Protein AF-A0A1A6G4L7-F1 (afdb_monomer)

InterPro domains:
  IPR003151 PIK-related kinase, FAT [PF02259] (7-111)

Structure (mmCIF, N/CA/C/O backbone):
data_AF-A0A1A6G4L7-F1
#
_entry.id   AF-A0A1A6G4L7-F1
#
loop_
_atom_site.group_PDB
_atom_site.id
_atom_site.type_symbol
_atom_site.label_atom_id
_atom_site.label_alt_id
_atom_site.label_comp_id
_atom_site.label_asym_id
_atom_site.label_entity_id
_atom_site.label_seq_id
_atom_site.pdbx_PDB_ins_code
_atom_site.Cartn_x
_atom_site.Cartn_y
_atom_site.Cartn_z
_atom_site.occupancy
_atom_site.B_iso_or_equiv
_atom_site.auth_seq_id
_atom_site.auth_comp_id
_atom_site.auth_asym_id
_atom_site.auth_atom_id
_atom_site.pdbx_PDB_model_num
ATOM 1 N N . CYS A 1 1 ? -23.931 19.718 3.775 1.00 48.50 1 CYS A N 1
ATOM 2 C CA . CYS A 1 1 ? -22.741 18.934 3.383 1.00 48.50 1 CYS A CA 1
ATOM 3 C C . CYS A 1 1 ? -22.872 17.510 3.914 1.00 48.50 1 CYS A C 1
ATOM 5 O O . CYS A 1 1 ? -22.642 17.302 5.092 1.00 48.50 1 CYS A O 1
ATOM 7 N N . GLY A 1 2 ? -23.323 16.552 3.094 1.00 51.16 2 GLY A N 1
ATOM 8 C CA . GLY A 1 2 ? -23.551 15.160 3.528 1.00 51.16 2 GLY A CA 1
ATOM 9 C C . GLY A 1 2 ? -22.333 14.234 3.406 1.00 51.16 2 GLY A C 1
ATOM 10 O O . GLY A 1 2 ? -22.316 13.176 4.023 1.00 51.16 2 GLY A O 1
ATOM 11 N N . TYR A 1 3 ? -21.306 14.637 2.649 1.00 52.53 3 TYR A N 1
ATOM 12 C CA . TYR A 1 3 ? -20.131 13.803 2.362 1.00 52.53 3 TYR A CA 1
ATOM 13 C C . TYR A 1 3 ? -19.157 13.673 3.549 1.00 52.53 3 TYR A C 1
ATOM 15 O O . TYR A 1 3 ? -18.529 12.625 3.714 1.00 52.53 3 TYR A O 1
ATOM 23 N N . ASP A 1 4 ? -19.078 14.684 4.422 1.00 59.09 4 ASP A N 1
ATOM 24 C CA . ASP A 1 4 ? -18.207 14.645 5.607 1.00 59.09 4 ASP A CA 1
ATOM 25 C C . ASP A 1 4 ? -18.707 13.660 6.671 1.00 59.09 4 ASP A C 1
ATOM 27 O O . ASP A 1 4 ? -17.915 12.922 7.257 1.00 59.09 4 ASP A O 1
ATOM 31 N N . GLN A 1 5 ? -20.025 13.570 6.887 1.00 58.59 5 GLN A N 1
ATOM 32 C CA . GLN A 1 5 ? -20.589 12.666 7.895 1.00 58.59 5 GLN A CA 1
ATOM 33 C C . GLN A 1 5 ? -20.373 11.191 7.514 1.00 58.59 5 GLN A C 1
ATOM 35 O O . GLN A 1 5 ? -20.025 10.380 8.370 1.00 58.59 5 GLN A O 1
ATOM 40 N N . SER A 1 6 ? -20.517 10.841 6.228 1.00 63.06 6 SER A N 1
ATOM 41 C CA . SER A 1 6 ? -20.271 9.477 5.737 1.00 63.06 6 SER A CA 1
ATOM 42 C C . SER A 1 6 ? -18.807 9.057 5.857 1.00 63.06 6 SER A C 1
ATOM 44 O O . SER A 1 6 ? -18.530 7.909 6.194 1.00 63.06 6 SER A O 1
ATOM 46 N N . LEU A 1 7 ? -17.870 9.984 5.624 1.00 60.66 7 LEU A N 1
ATOM 47 C CA . LEU A 1 7 ? -16.440 9.723 5.792 1.00 60.66 7 LEU A CA 1
ATOM 48 C C . LEU A 1 7 ? -16.085 9.492 7.261 1.00 60.66 7 LEU A C 1
ATOM 50 O O . LEU A 1 7 ? -15.332 8.573 7.566 1.00 60.66 7 LEU A O 1
ATOM 54 N N . ILE A 1 8 ? -16.654 10.281 8.174 1.00 62.94 8 ILE A N 1
ATOM 55 C CA . ILE A 1 8 ? -16.433 10.126 9.617 1.00 62.94 8 ILE A CA 1
ATOM 56 C C . ILE A 1 8 ? -16.986 8.786 10.120 1.00 62.94 8 ILE A C 1
ATOM 58 O O . ILE A 1 8 ? -16.305 8.104 10.880 1.00 62.94 8 ILE A O 1
ATOM 62 N N . LEU A 1 9 ? -18.175 8.373 9.668 1.00 64.94 9 LEU A N 1
ATOM 63 C CA . LEU A 1 9 ? -18.766 7.082 10.042 1.00 64.94 9 LEU A CA 1
ATOM 64 C C . LEU A 1 9 ? -17.970 5.896 9.484 1.00 64.94 9 LEU A C 1
ATOM 66 O O . LEU A 1 9 ? -17.722 4.934 10.205 1.00 64.94 9 LEU A O 1
ATOM 70 N N . PHE A 1 10 ? -17.520 5.981 8.228 1.00 68.94 10 PHE A N 1
ATOM 71 C CA . PHE A 1 10 ? -16.663 4.959 7.627 1.00 68.94 10 PHE A CA 1
ATOM 72 C C . PHE A 1 10 ? -15.317 4.846 8.356 1.00 68.94 10 PHE A C 1
ATOM 74 O O . PHE A 1 10 ? -14.864 3.744 8.639 1.00 68.94 10 PHE A O 1
ATOM 81 N N . LEU A 1 11 ? -14.693 5.972 8.713 1.00 66.06 11 LEU A N 1
ATOM 82 C CA . LEU A 1 11 ? -13.456 5.980 9.499 1.00 66.06 11 LEU A CA 1
ATOM 83 C C . LEU A 1 11 ? -13.670 5.451 10.926 1.00 66.06 11 LEU A C 1
ATOM 85 O O . LEU A 1 11 ? -12.793 4.770 11.444 1.00 66.06 11 LEU A O 1
ATOM 89 N N . GLY A 1 12 ? -14.828 5.719 11.539 1.00 64.38 12 GLY A N 1
ATOM 90 C CA . GLY A 1 12 ? -15.201 5.176 12.849 1.00 64.38 12 GLY A CA 1
ATOM 91 C C . GLY A 1 12 ? -15.349 3.650 12.852 1.00 64.38 12 GLY A C 1
ATOM 92 O O . GLY A 1 12 ? -14.902 3.001 13.793 1.00 64.38 12 GLY A O 1
ATOM 93 N N . ASP A 1 13 ? -15.886 3.064 11.777 1.00 74.12 13 ASP A N 1
ATOM 94 C CA . ASP A 1 13 ? -15.942 1.603 11.590 1.00 74.12 13 ASP A CA 1
ATOM 95 C C . ASP A 1 13 ? -14.530 0.988 11.506 1.00 74.12 13 ASP A C 1
ATOM 97 O O . ASP A 1 13 ? -14.274 -0.110 11.998 1.00 74.12 13 ASP A O 1
ATOM 101 N N . LEU A 1 14 ? -13.564 1.733 10.957 1.00 78.19 14 LEU A N 1
ATOM 102 C CA . LEU A 1 14 ? -12.174 1.291 10.804 1.00 78.19 14 LEU A CA 1
ATOM 103 C C . LEU A 1 14 ? -11.329 1.382 12.084 1.00 78.19 14 LEU A C 1
ATOM 105 O O . LEU A 1 14 ? -10.231 0.827 12.099 1.00 78.19 14 LEU A O 1
ATOM 109 N N . SER A 1 15 ? -11.822 2.013 13.155 1.00 71.19 15 SER A N 1
ATOM 110 C CA . SER A 1 15 ? -11.165 1.973 14.472 1.00 71.19 15 SER A CA 1
ATOM 111 C C . SER A 1 15 ? -11.304 0.609 15.168 1.00 71.19 15 SER A C 1
ATOM 113 O O . SER A 1 15 ? -10.640 0.346 16.167 1.00 71.19 15 SER A O 1
ATOM 115 N N . SER A 1 16 ? -12.149 -0.287 14.649 1.00 78.38 16 SER A N 1
ATOM 116 C CA . SER A 1 16 ? -12.274 -1.661 15.140 1.00 78.38 16 SER A CA 1
ATOM 117 C C . SER A 1 16 ? -11.355 -2.629 14.368 1.00 78.38 16 SER A C 1
ATOM 119 O O . SER A 1 16 ? -11.223 -2.505 13.143 1.00 78.38 16 SER A O 1
ATOM 121 N N . PRO A 1 17 ? -10.764 -3.654 15.023 1.00 80.88 17 PRO A N 1
ATOM 122 C CA . PRO A 1 17 ? -9.867 -4.610 14.366 1.00 80.88 17 PRO A CA 1
ATOM 123 C C . PRO A 1 17 ? -10.480 -5.332 13.155 1.00 80.88 17 PRO A C 1
ATOM 125 O O . PRO A 1 17 ? -9.782 -5.613 12.183 1.00 80.88 17 PRO A O 1
ATOM 128 N N . GLY A 1 18 ? -11.782 -5.643 13.178 1.00 85.94 18 GLY A N 1
ATOM 129 C CA . GLY A 1 18 ? -12.443 -6.437 12.131 1.00 85.94 18 GLY A CA 1
ATOM 130 C C . GLY A 1 18 ? -12.519 -5.732 10.766 1.00 85.94 18 GLY A C 1
ATOM 131 O O . GLY A 1 18 ? -11.993 -6.254 9.772 1.00 85.94 18 GLY A O 1
ATOM 132 N N . PRO A 1 19 ? -13.159 -4.552 10.680 1.00 87.06 19 PRO A N 1
ATOM 133 C CA . PRO A 1 19 ? -13.200 -3.742 9.462 1.00 87.06 19 PRO A CA 1
ATOM 134 C C . PRO A 1 19 ? -11.808 -3.317 8.988 1.00 87.06 19 PRO A C 1
ATOM 136 O O . PRO A 1 19 ? -11.527 -3.408 7.789 1.00 87.06 19 PRO A O 1
ATOM 139 N N . LEU A 1 20 ? -10.903 -2.969 9.913 1.00 89.69 20 LEU A N 1
ATOM 140 C CA . LEU A 1 20 ? -9.517 -2.659 9.573 1.00 89.69 20 LEU A CA 1
ATOM 141 C C . LEU A 1 20 ? -8.820 -3.856 8.918 1.00 89.69 20 LEU A C 1
ATOM 143 O O . LEU A 1 20 ? -8.275 -3.719 7.828 1.00 89.69 20 LEU A O 1
ATOM 147 N N . LYS A 1 21 ? -8.891 -5.058 9.502 1.00 90.50 21 LYS A N 1
ATOM 148 C CA . LYS A 1 21 ? -8.263 -6.267 8.937 1.00 90.50 21 LYS A CA 1
ATOM 149 C C . LYS A 1 21 ? -8.751 -6.558 7.516 1.00 90.50 21 LYS A C 1
ATOM 151 O O . LYS A 1 21 ? -7.951 -6.904 6.644 1.00 90.50 21 LYS A O 1
ATOM 156 N N . ARG A 1 22 ? -10.049 -6.364 7.249 1.00 90.56 22 ARG A N 1
ATOM 157 C CA . ARG A 1 22 ? -10.629 -6.457 5.896 1.00 90.56 22 ARG A CA 1
ATOM 158 C C . ARG A 1 22 ? -10.061 -5.404 4.944 1.00 90.56 22 ARG A C 1
ATOM 160 O O . ARG A 1 22 ? -9.741 -5.746 3.802 1.00 90.56 22 ARG A O 1
ATOM 167 N N . LEU A 1 23 ? -9.924 -4.157 5.394 1.00 92.00 23 LEU A N 1
ATOM 168 C CA . LEU A 1 23 ? -9.323 -3.078 4.608 1.00 92.00 23 LEU A CA 1
ATOM 169 C C . LEU A 1 23 ? -7.865 -3.396 4.257 1.00 92.00 23 LEU A C 1
ATOM 171 O O . LEU A 1 23 ? -7.513 -3.391 3.078 1.00 92.00 23 LEU A O 1
ATOM 175 N N . LEU A 1 24 ? -7.048 -3.743 5.258 1.00 93.06 24 LEU A N 1
ATOM 176 C CA . LEU A 1 24 ? -5.630 -4.056 5.071 1.00 93.06 24 LEU A CA 1
ATOM 177 C C . LEU A 1 24 ? -5.456 -5.220 4.092 1.00 93.06 24 LEU A C 1
ATOM 179 O O . LEU A 1 24 ? -4.698 -5.097 3.135 1.00 93.06 24 LEU A O 1
ATOM 183 N N . LYS A 1 25 ? -6.225 -6.306 4.261 1.00 92.94 25 LYS A N 1
ATOM 184 C CA . LYS A 1 25 ? -6.225 -7.451 3.333 1.00 92.94 25 LYS A CA 1
ATOM 185 C C . LYS A 1 25 ? -6.574 -7.033 1.905 1.00 92.94 25 LYS A C 1
ATOM 187 O O . LYS A 1 25 ? -5.963 -7.492 0.945 1.00 92.94 25 LYS A O 1
ATOM 192 N N . THR A 1 26 ? -7.559 -6.154 1.757 1.00 93.62 26 THR A N 1
ATOM 193 C CA . THR A 1 26 ? -7.980 -5.656 0.446 1.00 93.62 26 THR A CA 1
ATOM 194 C C . THR A 1 26 ? -6.865 -4.854 -0.222 1.00 93.62 26 THR A C 1
ATOM 196 O O . THR A 1 26 ? -6.580 -5.058 -1.400 1.00 93.62 26 THR A O 1
ATOM 199 N N . TRP A 1 27 ? -6.201 -3.970 0.519 1.00 94.19 27 TRP A N 1
ATOM 200 C CA . TRP A 1 27 ? -5.107 -3.159 -0.009 1.00 94.19 27 TRP A CA 1
ATOM 201 C C . TRP A 1 27 ? -3.878 -3.993 -0.359 1.00 94.19 27 TRP A C 1
ATOM 203 O O . TRP A 1 27 ? -3.335 -3.833 -1.452 1.00 94.19 27 TRP A O 1
ATOM 213 N N . THR A 1 28 ? -3.478 -4.928 0.502 1.00 92.06 28 THR A N 1
ATOM 214 C CA . THR A 1 28 ? -2.323 -5.801 0.239 1.00 92.06 28 THR A CA 1
ATOM 215 C C . THR A 1 28 ? -2.582 -6.830 -0.864 1.00 92.06 28 THR A C 1
ATOM 217 O O . THR A 1 28 ? -1.628 -7.341 -1.441 1.00 92.06 28 THR A O 1
ATOM 220 N N . SER A 1 29 ? -3.846 -7.101 -1.212 1.00 93.12 29 SER A N 1
ATOM 221 C CA . SER A 1 29 ? -4.210 -7.939 -2.368 1.00 93.12 29 SER A CA 1
ATOM 222 C C . SER A 1 29 ? -4.210 -7.201 -3.712 1.00 93.12 29 SER A C 1
ATOM 224 O O . SER A 1 29 ? -4.260 -7.840 -4.759 1.00 93.12 29 SER A O 1
ATOM 226 N N . ARG A 1 30 ? -4.186 -5.862 -3.697 1.00 93.25 30 ARG A N 1
ATOM 227 C CA . ARG A 1 30 ? -4.308 -5.015 -4.892 1.00 93.25 30 ARG A CA 1
ATOM 228 C C . ARG A 1 30 ? -3.153 -4.028 -4.967 1.00 93.25 30 ARG A C 1
ATOM 230 O O . ARG A 1 30 ? -3.339 -2.832 -4.721 1.00 93.25 30 ARG A O 1
ATOM 237 N N . TYR A 1 31 ? -1.963 -4.548 -5.245 1.00 94.81 31 TYR A N 1
ATOM 238 C CA . TYR A 1 31 ? -0.819 -3.728 -5.633 1.00 94.81 31 TYR A CA 1
ATOM 239 C C . TYR A 1 31 ? -0.855 -3.429 -7.133 1.00 94.81 31 TYR A C 1
ATOM 241 O O . TYR A 1 31 ? -1.492 -4.183 -7.874 1.00 94.81 31 TYR A O 1
ATOM 249 N N . PRO A 1 32 ? -0.187 -2.352 -7.573 1.00 94.88 32 PRO A N 1
ATOM 250 C CA . PRO A 1 32 ? 0.105 -2.170 -8.986 1.00 94.88 32 PRO A CA 1
ATOM 251 C C . PRO A 1 32 ? 0.956 -3.335 -9.508 1.00 94.88 32 PRO A C 1
ATOM 253 O O . PRO A 1 32 ? 1.591 -4.066 -8.739 1.00 94.88 32 PRO A O 1
ATOM 256 N N . ASP A 1 33 ? 0.975 -3.512 -10.818 1.00 92.94 33 ASP A N 1
ATOM 257 C CA . ASP A 1 33 ? 1.869 -4.453 -11.466 1.00 92.94 33 ASP A CA 1
ATOM 258 C C . ASP A 1 33 ? 3.310 -3.928 -11.422 1.00 92.94 33 ASP A C 1
ATOM 260 O O . ASP A 1 33 ? 3.615 -2.789 -11.777 1.00 92.94 33 ASP A O 1
ATOM 264 N N . ALA A 1 34 ? 4.230 -4.772 -10.963 1.00 90.69 34 ALA A N 1
ATOM 265 C CA . ALA A 1 34 ? 5.619 -4.371 -10.760 1.00 90.69 34 ALA A CA 1
ATOM 266 C C . ALA A 1 34 ? 6.393 -4.150 -12.070 1.00 90.69 34 ALA A C 1
ATOM 268 O O . ALA A 1 34 ? 7.490 -3.606 -12.017 1.00 90.69 34 ALA A O 1
ATOM 269 N N . VAL A 1 35 ? 5.875 -4.596 -13.216 1.00 83.81 35 VAL A N 1
ATOM 270 C CA . VAL A 1 35 ? 6.525 -4.491 -14.529 1.00 83.81 35 VAL A CA 1
ATOM 271 C C . VAL A 1 35 ? 5.858 -3.420 -15.384 1.00 83.81 35 VAL A C 1
ATOM 273 O O . VAL A 1 35 ? 6.562 -2.639 -16.019 1.00 83.81 35 VAL A O 1
ATOM 276 N N . THR A 1 36 ? 4.524 -3.381 -15.419 1.00 87.88 36 THR A N 1
ATOM 277 C CA . THR A 1 36 ? 3.784 -2.490 -16.323 1.00 87.88 36 THR A CA 1
ATOM 278 C C . THR A 1 36 ? 3.467 -1.135 -15.715 1.00 87.88 36 THR A C 1
ATOM 280 O O . THR A 1 36 ? 3.373 -0.159 -16.458 1.00 87.88 36 THR A O 1
ATOM 283 N N . ASP A 1 37 ? 3.301 -1.051 -14.391 1.00 93.62 37 ASP A N 1
ATOM 284 C CA . ASP A 1 37 ? 2.887 0.197 -13.760 1.00 93.62 37 ASP A CA 1
ATOM 285 C C . ASP A 1 37 ? 4.104 1.048 -13.368 1.00 93.62 37 ASP A C 1
ATOM 287 O O . ASP A 1 37 ? 4.945 0.612 -12.573 1.00 93.62 37 ASP A O 1
ATOM 291 N N . PRO A 1 38 ? 4.219 2.284 -13.885 1.00 92.81 38 PRO A N 1
ATOM 292 C CA . PRO A 1 38 ? 5.341 3.166 -13.587 1.00 92.81 38 PRO A CA 1
ATOM 293 C C . PRO A 1 38 ? 5.373 3.591 -12.116 1.00 92.81 38 PRO A C 1
ATOM 295 O O . PRO A 1 38 ? 4.345 3.682 -11.440 1.00 92.81 38 PRO A O 1
ATOM 298 N N . MET A 1 39 ? 6.564 3.937 -11.620 1.00 93.75 39 MET A N 1
ATOM 299 C CA . MET A 1 39 ? 6.759 4.234 -10.197 1.00 93.75 39 MET A CA 1
ATOM 300 C C . MET A 1 39 ? 5.949 5.409 -9.640 1.00 93.75 39 MET A C 1
ATOM 302 O O . MET A 1 39 ? 5.694 5.429 -8.440 1.00 93.75 39 MET A O 1
ATOM 306 N N . TYR A 1 40 ? 5.479 6.353 -10.459 1.00 94.44 40 TYR A N 1
ATOM 307 C CA . TYR A 1 40 ? 4.601 7.412 -9.947 1.00 94.44 40 TYR A CA 1
ATOM 308 C C . TYR A 1 40 ? 3.229 6.872 -9.500 1.00 94.44 40 TYR A C 1
ATOM 310 O O . TYR A 1 40 ? 2.632 7.423 -8.583 1.00 94.44 40 TYR A O 1
ATOM 318 N N . ILE A 1 41 ? 2.736 5.780 -10.105 1.00 96.06 41 ILE A N 1
ATOM 319 C CA . ILE A 1 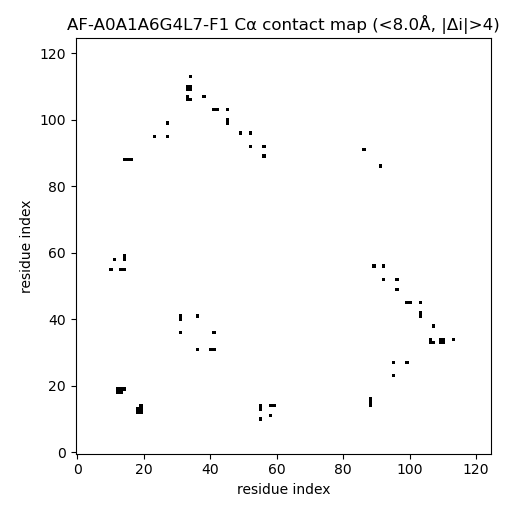41 ? 1.481 5.123 -9.695 1.00 96.06 41 ILE A CA 1
ATOM 320 C C . ILE A 1 41 ? 1.676 4.437 -8.346 1.00 96.06 41 ILE A C 1
ATOM 322 O O . ILE A 1 41 ? 0.839 4.542 -7.450 1.00 96.06 41 ILE A O 1
ATOM 326 N N . TRP A 1 42 ? 2.801 3.740 -8.200 1.00 96.44 42 TRP A N 1
ATOM 327 C CA . TRP A 1 42 ? 3.199 3.143 -6.934 1.00 96.44 42 TRP A CA 1
ATOM 328 C C . TRP A 1 42 ? 3.332 4.199 -5.836 1.00 96.44 42 TRP A C 1
ATOM 330 O O . TRP A 1 42 ? 2.774 4.011 -4.760 1.00 96.44 42 TRP A O 1
ATOM 340 N N . ASP A 1 43 ? 4.023 5.307 -6.106 1.00 97.00 43 ASP A N 1
ATOM 341 C CA . ASP A 1 43 ? 4.199 6.396 -5.144 1.00 97.00 43 ASP A CA 1
ATOM 342 C C . ASP A 1 43 ? 2.857 6.985 -4.695 1.00 97.00 43 ASP A C 1
ATOM 344 O O . ASP A 1 43 ? 2.591 7.039 -3.494 1.00 97.00 43 ASP A O 1
ATOM 348 N N . ASP A 1 44 ? 1.966 7.311 -5.637 1.00 96.75 44 ASP A N 1
ATOM 349 C CA . ASP A 1 44 ? 0.637 7.847 -5.330 1.00 96.75 44 ASP A CA 1
ATOM 350 C C . ASP A 1 44 ? -0.187 6.866 -4.478 1.00 96.75 44 ASP A C 1
ATOM 352 O O . ASP A 1 44 ? -0.710 7.221 -3.419 1.00 96.75 44 ASP A O 1
ATOM 356 N N . ILE A 1 45 ? -0.246 5.588 -4.865 1.00 95.62 45 ILE A N 1
ATOM 357 C CA . ILE A 1 45 ? -1.021 4.577 -4.132 1.00 95.62 45 ILE A CA 1
ATOM 358 C C . ILE A 1 45 ? -0.462 4.349 -2.726 1.00 95.62 45 ILE A C 1
ATOM 360 O O . ILE A 1 45 ? -1.231 4.286 -1.761 1.00 95.62 45 ILE A O 1
ATOM 364 N N . ILE A 1 46 ? 0.855 4.192 -2.589 1.00 96.44 46 ILE A N 1
ATOM 365 C CA . ILE A 1 46 ? 1.489 3.882 -1.305 1.00 96.44 46 ILE A CA 1
ATOM 366 C C . ILE A 1 46 ? 1.420 5.096 -0.377 1.00 96.44 46 ILE A C 1
ATOM 368 O O . ILE A 1 46 ? 1.077 4.931 0.798 1.00 96.44 46 ILE A O 1
ATOM 372 N N . THR A 1 47 ? 1.649 6.303 -0.895 1.00 96.38 47 THR A N 1
ATOM 373 C CA . THR A 1 47 ? 1.529 7.557 -0.140 1.00 96.38 47 THR A CA 1
ATOM 374 C C . THR A 1 47 ? 0.096 7.780 0.330 1.00 96.38 47 THR A C 1
ATOM 376 O O . THR A 1 47 ? -0.124 7.967 1.530 1.00 96.38 47 THR A O 1
ATOM 379 N N . ASN A 1 48 ? -0.894 7.647 -0.560 1.00 96.31 48 ASN A N 1
ATOM 380 C CA . ASN A 1 48 ? -2.305 7.811 -0.208 1.00 96.31 48 ASN A CA 1
ATOM 381 C C . ASN A 1 48 ? -2.741 6.800 0.859 1.00 96.31 48 ASN A C 1
ATOM 383 O O . ASN A 1 48 ? -3.336 7.173 1.870 1.00 96.31 48 ASN A O 1
ATOM 387 N N . ARG A 1 49 ? -2.398 5.516 0.694 1.00 96.31 49 ARG A N 1
ATOM 388 C CA . ARG A 1 49 ? -2.718 4.473 1.682 1.00 96.31 49 ARG A CA 1
ATOM 389 C C . ARG A 1 49 ? -2.035 4.721 3.024 1.00 96.31 49 ARG A C 1
ATOM 391 O O . ARG A 1 49 ? -2.685 4.599 4.060 1.00 96.31 49 ARG A O 1
ATOM 398 N N . CYS A 1 50 ? -0.758 5.102 3.029 1.00 96.31 50 CYS A N 1
ATOM 399 C CA . CYS A 1 50 ? -0.051 5.441 4.265 1.00 96.31 50 CYS A CA 1
ATOM 400 C C . CYS A 1 50 ? -0.696 6.636 4.974 1.00 96.31 50 CYS A C 1
ATOM 402 O O . CYS A 1 50 ? -0.867 6.591 6.190 1.00 96.31 50 CYS A O 1
ATOM 404 N N . PHE A 1 51 ? -1.101 7.662 4.225 1.00 94.56 51 PHE A N 1
ATOM 405 C CA . PHE A 1 51 ? -1.799 8.828 4.759 1.00 94.56 51 PHE A CA 1
ATOM 406 C C . PHE A 1 51 ? -3.148 8.459 5.386 1.00 94.56 51 PHE A C 1
ATOM 408 O O . PHE A 1 51 ? -3.440 8.864 6.511 1.00 94.56 51 PHE A O 1
ATOM 415 N N . PHE A 1 52 ? -3.953 7.635 4.710 1.00 93.19 52 PHE A N 1
ATOM 416 C CA . PHE A 1 52 ? -5.214 7.142 5.269 1.00 93.19 52 PHE A CA 1
ATOM 417 C C . PHE A 1 52 ? -5.004 6.309 6.538 1.00 93.19 52 PHE A C 1
ATOM 419 O O . PHE A 1 52 ? -5.760 6.465 7.493 1.00 93.19 52 PHE A O 1
ATOM 426 N N . LEU A 1 53 ? -3.968 5.468 6.586 1.00 93.19 53 LEU A N 1
ATOM 427 C CA . LE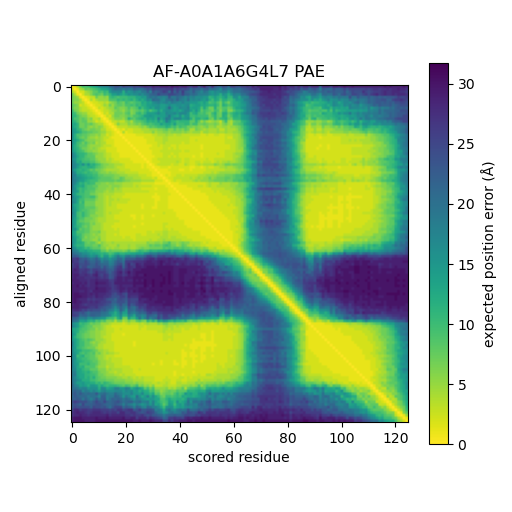U A 1 53 ? -3.634 4.714 7.795 1.00 93.19 53 LEU A CA 1
ATOM 428 C C . LEU A 1 53 ? -3.199 5.618 8.950 1.00 93.19 53 LEU A C 1
ATOM 430 O O . LEU A 1 53 ? -3.606 5.363 10.077 1.00 93.19 53 LEU A O 1
ATOM 434 N N . SER A 1 54 ? -2.426 6.676 8.686 1.00 91.88 54 SER A N 1
ATOM 435 C CA . SER A 1 54 ? -2.085 7.670 9.714 1.00 91.88 54 SER A CA 1
ATOM 436 C C . SER A 1 54 ? -3.333 8.373 10.253 1.00 91.88 54 SER A C 1
ATOM 438 O O . SER A 1 54 ? -3.459 8.542 11.457 1.00 91.88 54 SER A O 1
ATOM 440 N N . LYS A 1 55 ? -4.317 8.684 9.400 1.00 89.19 55 LYS A N 1
ATOM 441 C CA . LYS A 1 55 ? -5.598 9.245 9.861 1.00 89.19 55 LYS A CA 1
ATOM 442 C C . LYS A 1 55 ? -6.393 8.288 10.751 1.00 89.19 55 LYS A C 1
ATOM 444 O O . LYS A 1 55 ? -7.044 8.738 11.687 1.00 89.19 55 LYS A O 1
ATOM 449 N N . ILE A 1 56 ? -6.386 6.988 10.452 1.00 88.25 56 ILE A N 1
ATOM 450 C CA . ILE A 1 56 ? -7.050 5.976 11.293 1.00 88.25 56 ILE A CA 1
ATOM 451 C C . ILE A 1 56 ? -6.331 5.877 12.646 1.00 88.25 56 ILE A C 1
ATOM 453 O O . ILE A 1 56 ? -6.971 5.891 13.691 1.00 88.25 56 ILE A O 1
ATOM 457 N N . GLU A 1 57 ? -5.001 5.854 12.626 1.00 87.62 57 GLU A N 1
ATOM 458 C CA . GLU A 1 57 ? -4.141 5.846 13.813 1.00 87.62 57 GLU A CA 1
ATOM 459 C C . GLU A 1 57 ? -4.356 7.079 14.714 1.00 87.62 57 GLU A C 1
ATOM 461 O O . GLU A 1 57 ? -4.541 6.935 15.920 1.00 87.62 57 GLU A O 1
ATOM 466 N N . GLU A 1 58 ? -4.451 8.280 14.137 1.00 86.56 58 GLU A N 1
ATOM 467 C CA . GLU A 1 58 ? -4.778 9.521 14.861 1.00 86.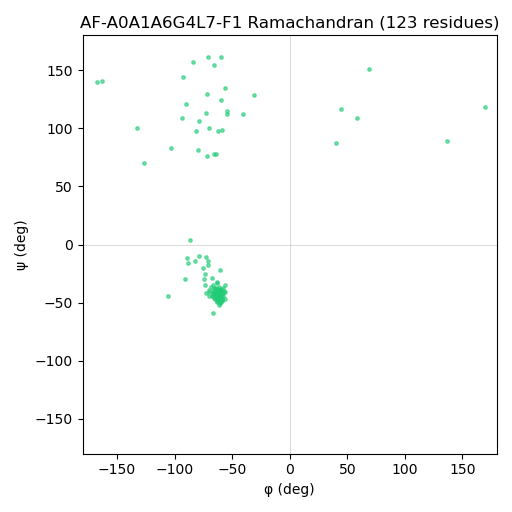56 58 GLU A CA 1
ATOM 468 C C . GLU A 1 58 ? -6.162 9.461 15.532 1.00 86.56 58 GLU A C 1
ATOM 470 O O . GLU A 1 58 ? -6.341 9.927 16.659 1.00 86.56 58 GLU A O 1
ATOM 475 N N . ARG A 1 59 ? -7.158 8.865 14.863 1.00 82.19 59 ARG A N 1
ATOM 476 C CA . ARG A 1 59 ? -8.514 8.699 15.415 1.00 82.19 59 ARG A CA 1
ATOM 477 C C . ARG A 1 59 ? -8.547 7.708 16.572 1.00 82.19 59 ARG A C 1
ATOM 479 O O . ARG A 1 59 ? -9.282 7.940 17.528 1.00 82.19 59 ARG A O 1
ATOM 486 N N . LEU A 1 60 ? -7.752 6.641 16.501 1.00 79.06 60 LEU A N 1
ATOM 487 C CA . LEU A 1 60 ? -7.587 5.685 17.597 1.00 79.06 60 LEU A CA 1
ATOM 488 C C . LEU A 1 60 ? -6.979 6.359 18.826 1.00 79.06 60 LEU A C 1
ATOM 490 O O . LEU A 1 60 ? -7.516 6.218 19.921 1.00 79.06 60 LEU A O 1
ATOM 494 N N . ALA A 1 61 ? -5.924 7.156 18.632 1.00 75.94 61 ALA A N 1
ATOM 495 C CA . ALA A 1 61 ? -5.303 7.922 19.709 1.00 75.94 61 ALA A CA 1
ATOM 496 C C . ALA A 1 61 ? -6.271 8.944 20.333 1.00 75.94 61 ALA A C 1
ATOM 498 O O . ALA A 1 61 ? -6.294 9.105 21.547 1.00 75.94 61 ALA A O 1
ATOM 499 N N . SER A 1 62 ? -7.114 9.593 19.522 1.00 69.62 62 SER A N 1
ATOM 500 C CA . SER A 1 62 ? -8.115 10.557 20.001 1.00 69.62 62 SER A CA 1
ATOM 501 C C . SER A 1 62 ? -9.336 9.919 20.678 1.00 69.62 62 SER A C 1
ATOM 503 O O . SER A 1 62 ? -10.050 10.624 21.387 1.00 69.62 62 SER A O 1
ATOM 505 N N . SER A 1 63 ? -9.620 8.636 20.430 1.00 62.94 63 SER A N 1
ATOM 506 C CA . SER A 1 63 ? -10.709 7.889 21.081 1.00 62.94 63 SER A CA 1
ATOM 507 C C . SER A 1 63 ? -10.264 7.213 22.382 1.00 62.94 63 SER A C 1
ATOM 509 O O . SER A 1 63 ? -11.110 6.708 23.121 1.00 62.94 63 SER A O 1
ATOM 511 N N . GLY A 1 64 ? -8.956 7.171 22.644 1.00 52.38 64 GLY A N 1
ATOM 512 C CA . GLY A 1 64 ? -8.388 6.751 23.915 1.00 52.38 64 GLY A CA 1
ATOM 513 C C . GLY A 1 64 ? -8.466 7.890 24.922 1.00 52.38 64 GLY A C 1
ATOM 514 O O . GLY A 1 64 ? -7.487 8.599 25.132 1.00 52.38 64 GLY A O 1
ATOM 515 N N . ASP A 1 65 ? -9.629 8.066 25.543 1.00 40.09 65 ASP A N 1
ATOM 516 C CA . ASP A 1 65 ? -9.698 8.782 26.816 1.00 40.09 65 ASP A CA 1
ATOM 517 C C . ASP A 1 65 ? -8.745 8.071 27.801 1.00 40.09 65 ASP A C 1
ATOM 519 O O . ASP A 1 65 ? -8.775 6.833 27.874 1.00 40.09 65 ASP A O 1
ATOM 523 N N . PRO A 1 66 ? -7.901 8.780 28.571 1.00 46.50 66 PRO A N 1
ATOM 524 C CA . PRO A 1 66 ? -7.210 8.186 29.700 1.00 46.50 66 PRO A CA 1
ATOM 525 C C . PRO A 1 66 ? -8.253 7.956 30.796 1.00 46.50 66 PRO A C 1
ATOM 527 O O . PRO A 1 66 ? -8.345 8.713 31.760 1.00 46.50 66 PRO A O 1
ATOM 530 N N . SER A 1 67 ? -9.077 6.918 30.642 1.00 41.19 67 SER A N 1
ATOM 531 C CA . SER A 1 67 ? -9.898 6.413 31.732 1.00 41.19 67 SER A CA 1
ATOM 532 C C . SER A 1 67 ? -8.939 5.939 32.816 1.00 41.19 67 SER A C 1
ATOM 534 O O . SER A 1 67 ? -8.397 4.837 32.739 1.00 41.19 67 SER A O 1
ATOM 536 N N . MET A 1 68 ? -8.716 6.801 33.811 1.00 43.97 68 MET A N 1
ATOM 537 C CA . MET A 1 68 ? -8.241 6.425 35.135 1.00 43.97 68 MET A CA 1
ATOM 538 C C . MET A 1 68 ? -8.952 5.134 35.539 1.00 43.97 68 MET A C 1
ATOM 540 O O . MET A 1 68 ? -10.163 5.124 35.738 1.00 43.97 68 MET A O 1
ATOM 544 N N . ASN A 1 69 ? -8.207 4.040 35.634 1.00 33.94 69 ASN A N 1
ATOM 545 C CA . ASN A 1 69 ? -8.620 2.904 36.434 1.00 33.94 69 ASN A CA 1
ATOM 546 C C . ASN A 1 69 ? -7.777 2.971 37.706 1.00 33.94 69 ASN A C 1
ATOM 548 O O . ASN A 1 69 ? -6.680 2.428 37.785 1.00 33.94 69 ASN A O 1
ATOM 552 N N . VAL A 1 70 ? -8.259 3.791 38.636 1.00 46.41 70 VAL A N 1
ATOM 553 C CA . VAL A 1 70 ? -8.019 3.596 40.060 1.00 46.41 70 VAL A CA 1
ATOM 554 C C . VAL A 1 70 ? -9.232 2.798 40.513 1.00 46.41 70 VAL A C 1
ATOM 556 O O . VAL A 1 70 ? -10.341 3.315 40.433 1.00 46.41 70 VAL A O 1
ATOM 559 N N . ASP A 1 71 ? -9.045 1.525 40.835 1.00 38.44 71 ASP A N 1
ATOM 560 C CA . ASP A 1 71 ? -9.497 1.013 42.126 1.00 38.44 71 ASP A CA 1
ATOM 561 C C . ASP A 1 71 ? -8.819 -0.322 42.446 1.00 38.44 71 ASP A C 1
ATOM 563 O O . ASP A 1 71 ? -8.516 -1.140 41.575 1.00 38.44 71 ASP A O 1
ATOM 567 N N . GLU A 1 72 ? -8.498 -0.413 43.729 1.00 45.16 72 GLU A N 1
ATOM 568 C CA . GLU A 1 72 ? -7.733 -1.413 44.457 1.00 45.16 72 GLU A CA 1
ATOM 569 C C . GLU A 1 72 ? -8.483 -2.755 44.607 1.00 45.16 72 GLU A C 1
ATOM 571 O O . GLU A 1 72 ? -9.710 -2.790 44.538 1.00 45.16 72 GLU A O 1
ATOM 576 N N . ASP A 1 73 ? -7.705 -3.810 44.907 1.00 39.91 73 ASP A N 1
ATOM 577 C CA . ASP A 1 73 ? -8.101 -5.027 45.650 1.00 39.91 73 ASP A CA 1
ATOM 578 C C . ASP A 1 73 ? -9.094 -5.995 44.959 1.00 39.91 73 ASP A C 1
ATOM 580 O O . ASP A 1 73 ? -9.940 -5.619 44.163 1.00 39.91 73 ASP A O 1
ATOM 584 N N . GLU A 1 74 ? -9.141 -7.309 45.166 1.00 43.81 74 GLU A N 1
ATOM 585 C CA . GLU A 1 74 ? -8.367 -8.358 45.829 1.00 43.81 74 GLU A CA 1
ATOM 586 C C . GLU A 1 74 ? -9.001 -9.668 45.288 1.00 43.81 74 GLU A C 1
ATOM 588 O O . GLU A 1 74 ? -10.214 -9.736 45.104 1.00 43.81 74 GLU A O 1
ATOM 593 N N . ASP A 1 75 ? -8.173 -10.670 44.984 1.00 44.06 75 ASP A N 1
ATOM 594 C CA . ASP A 1 75 ? -8.468 -12.115 44.909 1.00 44.06 75 ASP A CA 1
ATOM 595 C C . ASP A 1 75 ? -9.752 -12.637 44.197 1.00 44.06 75 ASP A C 1
ATOM 597 O O . ASP A 1 75 ? -10.877 -12.470 44.661 1.00 44.06 75 ASP A O 1
ATOM 601 N N . SER A 1 76 ? -9.586 -13.404 43.104 1.00 37.88 76 SER A N 1
ATOM 602 C CA . SER A 1 76 ? -10.233 -14.728 42.913 1.00 37.88 76 SER A CA 1
ATOM 603 C C . SER A 1 76 ? -10.110 -15.304 41.485 1.00 37.88 76 SER A C 1
ATOM 605 O O . SER A 1 76 ? -10.628 -14.784 40.504 1.00 37.88 76 SER A O 1
ATOM 607 N N . ILE A 1 77 ? -9.451 -16.467 41.431 1.00 39.25 77 ILE A N 1
ATOM 608 C CA . ILE A 1 77 ? -9.855 -17.719 40.755 1.00 39.25 77 ILE A CA 1
ATOM 609 C C . ILE A 1 77 ? -10.127 -17.719 39.230 1.00 39.25 77 ILE A C 1
ATOM 611 O O . ILE A 1 77 ? -11.171 -17.321 38.724 1.00 39.25 77 ILE A O 1
ATOM 615 N N . ASP A 1 78 ? -9.180 -18.372 38.544 1.00 45.59 78 ASP A N 1
ATOM 616 C CA . ASP A 1 78 ? -9.330 -19.328 37.433 1.00 45.59 78 ASP A CA 1
ATOM 617 C C . ASP A 1 78 ? -10.386 -19.041 36.354 1.00 45.59 78 ASP A C 1
ATOM 619 O O . ASP A 1 78 ? -11.484 -19.601 36.327 1.00 45.59 78 ASP A O 1
ATOM 623 N N . ARG A 1 79 ? -9.965 -18.277 35.345 1.00 40.72 79 ARG A N 1
ATOM 624 C CA . ARG A 1 79 ? -10.442 -18.450 33.974 1.00 40.72 79 ARG A CA 1
ATOM 625 C C . ARG A 1 79 ? -9.243 -18.446 33.041 1.00 40.72 79 ARG A C 1
ATOM 627 O O . ARG A 1 79 ? -8.722 -17.394 32.683 1.00 40.72 79 ARG A O 1
ATOM 634 N N . ARG A 1 80 ? -8.808 -19.637 32.617 1.00 41.78 80 ARG A N 1
ATOM 635 C CA . ARG A 1 80 ? -8.003 -19.802 31.397 1.00 41.78 80 ARG A CA 1
ATOM 636 C C . ARG A 1 80 ? -8.838 -19.378 30.191 1.00 41.78 80 ARG A C 1
ATOM 638 O O . ARG A 1 80 ? -9.380 -20.206 29.466 1.00 41.78 80 ARG A O 1
ATOM 645 N N . GLU A 1 81 ? -8.954 -18.076 29.991 1.00 35.53 81 GLU A N 1
ATOM 646 C CA . GLU A 1 81 ? -9.373 -17.510 28.724 1.00 35.53 81 GLU A CA 1
ATOM 647 C C . GLU A 1 81 ? -8.139 -17.563 27.822 1.00 35.53 81 GLU A C 1
ATOM 649 O O . GLU A 1 81 ? -7.155 -16.852 28.031 1.00 35.53 81 GLU A O 1
ATOM 654 N N . VAL A 1 82 ? -8.149 -18.486 26.858 1.00 42.03 82 VAL A N 1
ATOM 655 C CA . VAL A 1 82 ? -7.218 -18.468 25.727 1.00 42.03 82 VAL A CA 1
ATOM 656 C C . VAL A 1 82 ? -7.570 -17.223 24.917 1.00 42.03 82 VAL A C 1
ATOM 658 O O . VAL A 1 82 ? -8.287 -17.278 23.921 1.00 42.03 82 VAL A O 1
ATOM 661 N N . HIS A 1 83 ? -7.137 -16.064 25.403 1.00 35.91 83 HIS A N 1
ATOM 662 C CA . HIS A 1 83 ? -7.109 -14.859 24.611 1.00 35.91 83 HIS A CA 1
ATOM 663 C C . HIS A 1 83 ? -6.012 -15.073 23.577 1.00 35.91 83 HIS A C 1
ATOM 665 O O . HIS A 1 83 ? -4.825 -14.934 23.872 1.00 35.91 83 HIS A O 1
ATOM 671 N N . GLU A 1 84 ? -6.432 -15.431 22.361 1.00 43.94 84 GLU A N 1
ATOM 672 C CA . GLU A 1 84 ? -5.727 -15.035 21.142 1.00 43.94 84 GLU A CA 1
ATOM 673 C C . GLU A 1 84 ? -5.069 -13.672 21.400 1.00 43.94 84 GLU A C 1
ATOM 675 O O . GLU A 1 84 ? -5.761 -12.774 21.906 1.00 43.94 84 GLU A O 1
ATOM 680 N N . PRO A 1 85 ? -3.760 -13.505 21.135 1.00 42.56 85 PRO A N 1
ATOM 681 C CA . PRO A 1 85 ? -3.103 -12.232 21.367 1.00 42.56 85 PRO A CA 1
ATOM 682 C C . PRO A 1 85 ? -3.909 -11.180 20.613 1.00 42.56 85 PRO A C 1
ATOM 684 O O . PRO A 1 85 ? -4.004 -11.235 19.387 1.00 42.56 85 PRO A O 1
ATOM 687 N N . LYS A 1 86 ? -4.573 -10.278 21.348 1.00 52.25 86 LYS A N 1
ATOM 688 C CA . LYS A 1 86 ? -5.303 -9.159 20.755 1.00 52.25 86 LYS A CA 1
ATOM 689 C C . LYS A 1 86 ? -4.264 -8.374 19.964 1.00 52.25 86 LYS A C 1
ATOM 691 O O . LYS A 1 86 ? -3.469 -7.654 20.560 1.00 52.25 86 LYS A O 1
ATOM 696 N N . GLU A 1 87 ? -4.210 -8.606 18.651 1.00 60.47 87 GLU A N 1
ATOM 697 C CA . GLU A 1 87 ? -3.313 -7.893 17.750 1.00 60.47 87 GLU A CA 1
ATOM 698 C C . GLU A 1 87 ? -3.589 -6.405 17.956 1.00 60.47 87 GLU A C 1
ATOM 700 O O . GLU A 1 87 ? -4.701 -5.928 17.720 1.00 60.47 87 GLU A O 1
ATOM 705 N N . ASP A 1 88 ? -2.592 -5.693 18.474 1.00 84.12 88 ASP A N 1
ATOM 706 C CA . ASP A 1 88 ? -2.688 -4.263 18.700 1.00 84.12 88 ASP A CA 1
ATOM 707 C C . ASP A 1 88 ? -2.951 -3.565 17.355 1.00 84.12 88 ASP A C 1
ATOM 709 O O . ASP A 1 88 ? -2.215 -3.749 16.380 1.00 84.12 88 ASP A O 1
ATOM 713 N N . 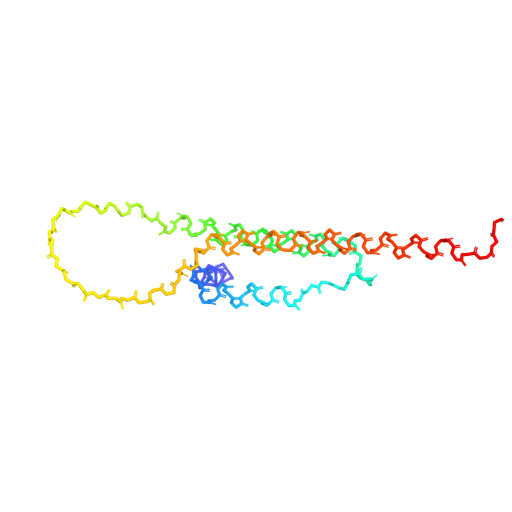VAL A 1 89 ? -4.030 -2.783 17.293 1.00 84.44 89 VAL A N 1
ATOM 714 C CA . VAL A 1 89 ? -4.487 -2.104 16.071 1.00 84.44 89 VAL A CA 1
ATOM 715 C C . VAL A 1 89 ? -3.383 -1.201 15.519 1.00 84.44 89 VAL A C 1
ATOM 717 O O . VAL A 1 89 ? -3.174 -1.144 14.305 1.00 84.44 89 VAL A O 1
ATOM 720 N N . HIS A 1 90 ? -2.623 -0.558 16.406 1.00 88.06 90 HIS A N 1
ATOM 721 C CA . HIS A 1 90 ? -1.467 0.246 16.032 1.00 88.06 90 HIS A CA 1
ATOM 722 C C . HIS A 1 90 ? -0.380 -0.620 15.365 1.00 88.06 90 HIS A C 1
ATOM 724 O O . HIS A 1 90 ? 0.074 -0.314 14.260 1.00 88.06 90 HIS A O 1
ATOM 730 N N . SER A 1 91 ? -0.041 -1.773 15.944 1.00 90.56 91 SER A N 1
ATOM 731 C CA . SER A 1 91 ? 0.889 -2.744 15.349 1.00 90.56 91 SER A CA 1
ATOM 732 C C . SER A 1 91 ? 0.425 -3.266 13.978 1.00 90.56 91 SER A C 1
ATOM 734 O O . SER A 1 91 ? 1.240 -3.394 13.058 1.00 90.56 91 SER A O 1
ATOM 736 N N . MET A 1 92 ? -0.879 -3.502 13.784 1.00 91.38 92 MET A N 1
ATOM 737 C CA . MET A 1 92 ? -1.440 -3.890 12.479 1.00 91.38 92 MET A CA 1
ATOM 738 C C . MET A 1 92 ? -1.237 -2.797 11.420 1.00 91.38 92 MET A C 1
ATOM 740 O O . MET A 1 92 ? -0.856 -3.089 10.280 1.00 91.38 92 MET A O 1
ATOM 744 N N . ILE A 1 93 ? -1.468 -1.536 11.795 1.00 92.62 93 ILE A N 1
ATOM 745 C CA . ILE A 1 93 ? -1.272 -0.377 10.920 1.00 92.62 93 ILE A CA 1
ATOM 746 C C . ILE A 1 93 ? 0.205 -0.245 10.529 1.00 92.62 93 ILE A C 1
ATOM 748 O O . ILE A 1 93 ? 0.514 -0.129 9.338 1.00 92.62 93 ILE A O 1
ATOM 752 N N . GLN A 1 94 ? 1.118 -0.315 11.500 1.00 94.31 94 GLN A N 1
ATOM 753 C CA . GLN A 1 94 ? 2.558 -0.191 11.260 1.00 94.31 94 GLN A CA 1
ATOM 754 C C . GLN A 1 94 ? 3.092 -1.322 10.374 1.00 94.31 94 GLN A C 1
ATOM 756 O O . GLN A 1 94 ? 3.799 -1.063 9.396 1.00 94.31 94 GLN A O 1
ATOM 761 N N . SER A 1 95 ? 2.679 -2.565 10.638 1.00 94.69 95 SER A N 1
ATOM 762 C CA . SER A 1 95 ? 3.036 -3.724 9.813 1.00 94.69 95 SER A CA 1
ATOM 763 C C . SER A 1 95 ? 2.562 -3.567 8.362 1.00 94.69 95 SER A C 1
ATOM 765 O O . SER A 1 95 ? 3.315 -3.828 7.416 1.00 94.69 95 SER A O 1
ATOM 767 N N . CYS A 1 96 ? 1.344 -3.054 8.152 1.00 95.12 96 CYS A N 1
ATOM 768 C CA . CYS A 1 96 ? 0.838 -2.796 6.807 1.00 95.12 96 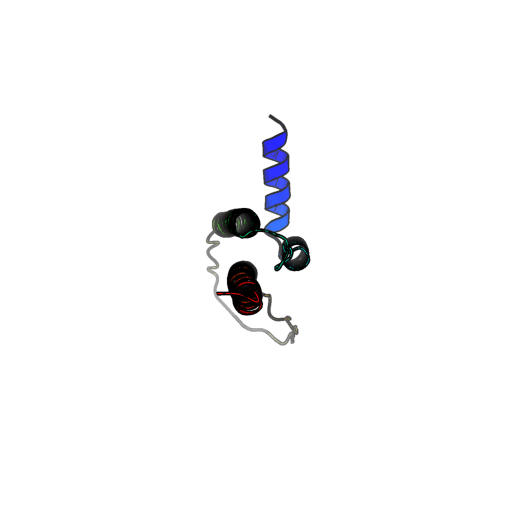CYS A CA 1
ATOM 769 C C . CYS A 1 96 ? 1.626 -1.688 6.092 1.00 95.12 96 CYS A C 1
ATOM 771 O O . CYS A 1 96 ? 2.035 -1.887 4.945 1.00 95.12 96 CYS A O 1
ATOM 773 N N . LYS A 1 97 ? 1.899 -0.555 6.762 1.00 96.00 97 LYS A N 1
ATOM 774 C CA . LYS A 1 97 ? 2.726 0.536 6.209 1.00 96.00 97 LYS A CA 1
ATOM 775 C C . LYS A 1 97 ? 4.103 0.017 5.786 1.00 96.00 97 LYS A C 1
ATOM 777 O O . LYS A 1 97 ? 4.545 0.298 4.672 1.00 96.00 97 LYS A O 1
ATOM 782 N N . PHE A 1 98 ? 4.758 -0.765 6.644 1.00 97.19 98 PHE A N 1
ATOM 783 C CA . PHE A 1 98 ? 6.056 -1.370 6.348 1.00 97.19 98 PHE A CA 1
ATOM 784 C C . PHE A 1 98 ? 5.986 -2.299 5.131 1.00 97.19 98 PHE A C 1
ATOM 786 O O . PHE A 1 98 ? 6.753 -2.138 4.185 1.00 97.19 98 PHE A O 1
ATOM 793 N N . THR A 1 99 ? 5.016 -3.216 5.113 1.00 96.62 99 THR A N 1
ATOM 794 C CA . THR A 1 99 ? 4.827 -4.175 4.015 1.00 96.62 99 THR A CA 1
ATOM 795 C C . THR A 1 99 ? 4.607 -3.472 2.675 1.00 96.62 99 THR A C 1
ATOM 797 O O . THR A 1 99 ? 5.216 -3.844 1.674 1.00 96.62 99 THR A O 1
ATOM 800 N N . MET A 1 100 ? 3.768 -2.434 2.651 1.00 96.81 100 MET A N 1
ATOM 801 C CA . MET A 1 100 ? 3.501 -1.637 1.452 1.00 96.81 100 MET A CA 1
ATOM 802 C C . MET A 1 100 ? 4.770 -0.954 0.930 1.00 96.81 100 MET A C 1
ATOM 804 O O . MET A 1 100 ? 5.080 -1.058 -0.257 1.00 96.81 100 MET A O 1
ATOM 808 N N . LYS A 1 101 ? 5.541 -0.311 1.816 1.00 96.62 101 LYS A N 1
ATOM 809 C CA . LYS A 1 101 ? 6.813 0.330 1.451 1.00 96.62 101 LYS A CA 1
ATOM 810 C C . LYS A 1 101 ? 7.836 -0.683 0.941 1.00 96.62 101 LYS A C 1
ATOM 812 O O . LYS A 1 101 ? 8.482 -0.431 -0.070 1.00 96.62 101 LYS A O 1
ATOM 817 N N . MET A 1 102 ? 7.946 -1.843 1.586 1.00 97.00 102 MET A N 1
ATOM 818 C CA . MET A 1 102 ? 8.860 -2.895 1.141 1.00 97.00 102 MET A CA 1
ATOM 819 C C . MET A 1 102 ? 8.482 -3.408 -0.254 1.00 97.00 102 MET A C 1
ATOM 821 O O . MET A 1 102 ? 9.340 -3.508 -1.126 1.00 97.00 102 MET A O 1
ATOM 825 N N . LYS A 1 103 ? 7.186 -3.631 -0.513 1.00 95.88 103 LYS A N 1
ATOM 826 C CA . LYS A 1 103 ? 6.686 -4.030 -1.840 1.00 95.88 103 LYS A CA 1
ATOM 827 C C . LYS A 1 103 ? 6.967 -2.991 -2.925 1.00 95.88 103 LYS A C 1
ATOM 829 O O . LYS A 1 103 ? 7.284 -3.364 -4.054 1.00 95.88 103 LYS A O 1
ATOM 834 N N . MET A 1 104 ? 6.887 -1.706 -2.589 1.00 96.19 104 MET A N 1
ATOM 835 C CA . MET A 1 104 ? 7.259 -0.617 -3.493 1.00 96.19 104 MET A CA 1
ATOM 836 C C . MET A 1 104 ? 8.750 -0.668 -3.854 1.00 96.19 104 MET A C 1
ATOM 838 O O . MET A 1 104 ? 9.096 -0.581 -5.029 1.00 96.19 104 MET A O 1
ATOM 842 N N . ILE A 1 105 ? 9.626 -0.866 -2.864 1.00 95.56 105 ILE A N 1
ATOM 843 C CA . ILE A 1 105 ? 11.080 -0.970 -3.070 1.00 95.56 105 ILE A CA 1
ATOM 844 C C . ILE A 1 105 ? 11.426 -2.196 -3.924 1.00 95.56 105 ILE A C 1
ATOM 846 O O . ILE A 1 105 ? 12.188 -2.079 -4.883 1.00 95.56 105 ILE A O 1
ATOM 850 N N . GLU A 1 106 ? 10.834 -3.356 -3.623 1.00 94.81 106 GLU A N 1
ATOM 851 C CA . GLU A 1 106 ? 10.991 -4.580 -4.424 1.00 94.81 106 GLU A CA 1
ATOM 852 C C . GLU A 1 106 ? 10.592 -4.351 -5.890 1.00 94.81 106 GLU A C 1
ATOM 854 O O . GLU A 1 106 ? 11.272 -4.812 -6.807 1.00 94.81 106 GLU A O 1
ATOM 859 N N . SER A 1 107 ? 9.508 -3.606 -6.117 1.00 93.81 107 SER A N 1
ATOM 860 C CA . SER A 1 107 ? 8.993 -3.321 -7.460 1.00 93.81 107 SER A CA 1
ATOM 861 C C . SER A 1 107 ? 9.873 -2.329 -8.213 1.00 93.81 107 SER A C 1
ATOM 863 O O . SER A 1 107 ? 10.201 -2.572 -9.372 1.00 93.81 107 SER A O 1
ATOM 865 N N . ALA A 1 108 ? 10.353 -1.278 -7.545 1.00 92.50 108 ALA A N 1
ATOM 866 C CA . ALA A 1 108 ? 11.327 -0.353 -8.117 1.00 92.50 108 ALA A CA 1
ATOM 867 C C . ALA A 1 108 ? 12.615 -1.084 -8.534 1.00 92.50 108 ALA A C 1
ATOM 869 O O . ALA A 1 108 ? 13.121 -0.877 -9.638 1.00 92.50 108 ALA A O 1
ATOM 870 N N . TRP A 1 109 ? 13.109 -1.997 -7.691 1.00 91.31 109 TRP A N 1
ATOM 871 C CA . TRP A 1 109 ? 14.284 -2.808 -8.009 1.00 91.31 109 TRP A CA 1
ATOM 872 C C . TRP A 1 109 ? 14.044 -3.718 -9.218 1.00 91.31 109 TRP A C 1
ATOM 874 O O . TRP A 1 109 ? 14.888 -3.798 -10.113 1.00 91.31 109 TRP A O 1
ATOM 884 N N . LYS A 1 110 ? 12.863 -4.345 -9.298 1.00 89.56 110 LYS A N 1
ATOM 885 C CA . LYS A 1 110 ? 12.470 -5.171 -10.443 1.00 89.56 110 LYS A CA 1
ATOM 886 C C . LYS A 1 110 ? 12.432 -4.365 -11.743 1.00 89.56 110 LYS A C 1
ATOM 888 O O . LYS A 1 110 ? 12.961 -4.842 -12.740 1.00 89.56 110 LYS A O 1
ATOM 893 N N . GLN A 1 111 ? 11.878 -3.150 -11.737 1.00 86.62 111 GLN A N 1
ATOM 894 C CA . GLN A 1 111 ? 11.836 -2.296 -12.932 1.00 86.62 111 GLN A CA 1
ATOM 895 C C . GLN A 1 111 ? 13.237 -1.906 -13.403 1.00 86.62 111 GLN A C 1
ATOM 897 O O . GLN A 1 111 ? 13.527 -2.016 -14.591 1.00 86.62 111 GLN A O 1
ATOM 902 N N . VAL A 1 112 ? 14.128 -1.523 -12.483 1.00 84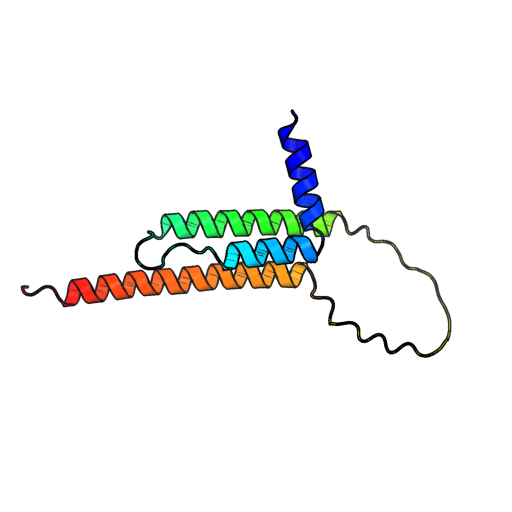.38 112 VAL A N 1
ATOM 903 C CA . VAL A 1 112 ? 15.525 -1.196 -12.815 1.00 84.38 112 VAL A CA 1
ATOM 904 C C . VAL A 1 112 ? 16.250 -2.409 -13.396 1.00 84.38 112 VAL A C 1
ATOM 906 O O . VAL A 1 112 ? 16.921 -2.287 -14.418 1.00 84.38 112 VAL A O 1
ATOM 909 N N . HIS A 1 113 ? 16.087 -3.589 -12.793 1.00 78.81 113 HIS A N 1
ATOM 910 C CA . HIS A 1 113 ? 16.705 -4.812 -13.298 1.00 78.81 113 HIS A CA 1
ATOM 911 C C . HIS A 1 113 ? 16.143 -5.213 -14.672 1.00 78.81 113 HIS A C 1
ATOM 913 O O . HIS A 1 113 ? 16.904 -5.554 -15.574 1.00 78.81 113 HIS A O 1
ATOM 919 N N . SER A 1 114 ? 14.824 -5.119 -14.873 1.00 75.06 114 SER A N 1
ATOM 920 C CA . SER A 1 114 ? 14.186 -5.364 -16.171 1.00 75.06 114 SER A CA 1
ATOM 921 C C . SER A 1 114 ? 14.668 -4.392 -17.253 1.00 75.06 114 SER A C 1
ATOM 923 O O . SER A 1 114 ? 14.985 -4.828 -18.356 1.00 75.06 114 SER A O 1
ATOM 925 N N . LEU A 1 115 ? 14.784 -3.097 -16.941 1.00 70.31 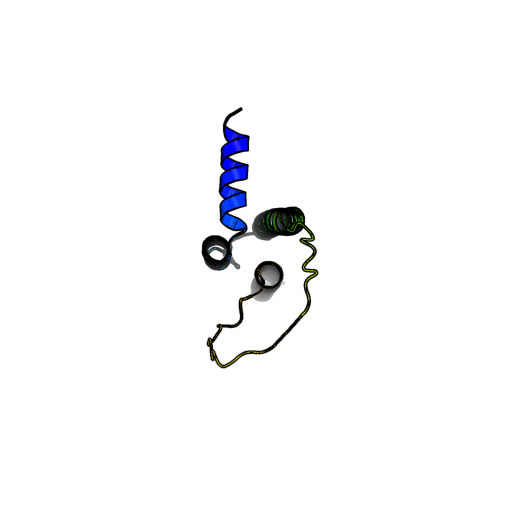115 LEU A N 1
ATOM 926 C CA . LEU A 1 115 ? 15.337 -2.087 -17.851 1.00 70.31 115 LEU A CA 1
ATOM 927 C C . LEU A 1 115 ? 16.813 -2.358 -18.175 1.00 70.31 115 LEU A C 1
ATOM 929 O O . LEU A 1 115 ? 17.218 -2.250 -19.329 1.00 70.31 115 LEU A O 1
ATOM 933 N N . SER A 1 116 ? 17.605 -2.750 -17.174 1.00 73.50 116 SER A N 1
ATOM 934 C CA . SER A 1 116 ? 19.022 -3.086 -17.340 1.00 73.50 116 SER A CA 1
ATOM 935 C C . SER A 1 116 ? 19.229 -4.267 -18.290 1.00 73.50 116 SER A C 1
ATOM 937 O O . SER A 1 116 ? 20.097 -4.198 -19.154 1.00 73.50 116 SER A O 1
ATOM 939 N N . VAL A 1 117 ? 18.444 -5.341 -18.158 1.00 66.88 117 VAL A N 1
ATOM 940 C CA . VAL A 1 117 ? 18.544 -6.519 -19.040 1.00 66.88 117 VAL A CA 1
ATOM 941 C C . VAL A 1 117 ? 18.195 -6.157 -20.488 1.00 66.88 117 VAL A C 1
ATOM 943 O O . VAL A 1 117 ? 18.925 -6.531 -21.400 1.00 66.88 117 VAL A O 1
ATOM 946 N N . LEU A 1 118 ? 17.146 -5.355 -20.708 1.00 65.56 118 LEU A N 1
ATOM 947 C CA . LEU A 1 118 ? 16.751 -4.918 -22.055 1.00 65.56 118 LEU A CA 1
ATOM 948 C C . LEU A 1 118 ? 17.819 -4.053 -22.748 1.00 65.56 118 LEU A C 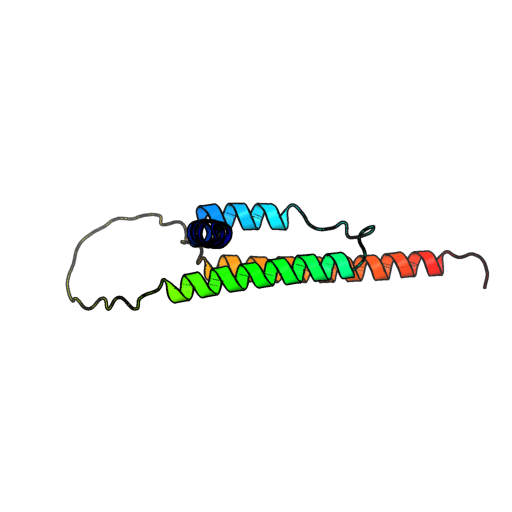1
ATOM 950 O O . LEU A 1 118 ? 17.966 -4.114 -23.968 1.00 65.56 118 LEU A O 1
ATOM 954 N N . LEU A 1 119 ? 18.573 -3.256 -21.985 1.00 63.62 119 LEU A N 1
ATOM 955 C CA . LEU A 1 119 ? 19.680 -2.458 -22.521 1.00 63.62 119 LEU A CA 1
ATOM 956 C C . LEU A 1 119 ? 20.901 -3.322 -22.874 1.00 63.62 119 LEU A C 1
ATOM 958 O O . LEU A 1 119 ? 21.571 -3.038 -23.864 1.00 63.62 119 LEU A O 1
ATOM 962 N N . CYS A 1 120 ? 21.176 -4.380 -22.107 1.00 61.25 120 CYS A N 1
ATOM 963 C CA . CYS A 1 120 ? 22.281 -5.302 -22.381 1.00 61.25 120 CYS A CA 1
ATOM 964 C C . CYS A 1 120 ? 22.022 -6.241 -23.573 1.00 61.25 120 CYS A C 1
ATOM 966 O O . CYS A 1 120 ? 22.981 -6.664 -24.212 1.00 61.25 120 CYS A O 1
ATOM 968 N N . ASP A 1 121 ? 20.759 -6.531 -23.898 1.00 56.81 121 ASP A N 1
ATOM 969 C CA . ASP A 1 121 ? 20.370 -7.397 -25.024 1.00 56.81 121 ASP A CA 1
ATOM 970 C C . ASP A 1 121 ? 20.240 -6.656 -26.370 1.00 56.81 121 ASP A C 1
ATOM 972 O O . ASP A 1 121 ? 19.863 -7.262 -27.374 1.00 56.81 121 ASP A O 1
ATOM 976 N N . SER A 1 122 ? 20.557 -5.356 -26.437 1.00 51.78 122 SER A N 1
ATOM 977 C CA . SER A 1 122 ? 20.579 -4.622 -27.710 1.00 51.78 122 SER A CA 1
ATOM 978 C C . SER A 1 122 ? 21.796 -5.048 -28.551 1.00 51.78 122 SER A C 1
ATOM 980 O O . SER A 1 122 ? 22.930 -4.750 -28.170 1.00 51.78 122 SER A O 1
ATOM 982 N N . PRO A 1 123 ? 21.615 -5.722 -29.707 1.00 55.50 123 PRO A N 1
ATOM 983 C CA . PRO A 1 123 ? 22.731 -6.140 -30.536 1.00 55.50 123 PRO A CA 1
ATOM 984 C C . PRO A 1 123 ? 23.181 -4.951 -31.386 1.00 55.50 123 PRO A C 1
ATOM 986 O O . PRO A 1 123 ? 22.597 -4.665 -32.430 1.00 55.50 123 PRO A O 1
ATOM 989 N N . GLY A 1 124 ? 24.220 -4.254 -30.929 1.00 60.88 124 GLY A N 1
ATOM 990 C CA . GLY A 1 124 ? 24.911 -3.232 -31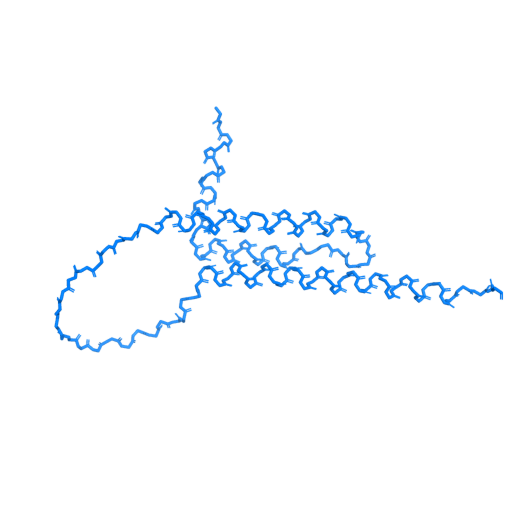.714 1.00 60.88 124 GLY A CA 1
ATOM 991 C C . GLY A 1 124 ? 25.224 -1.965 -30.928 1.00 60.88 124 GLY A C 1
ATOM 992 O O . GLY A 1 124 ? 24.458 -1.006 -30.967 1.00 60.88 124 GLY A O 1
ATOM 993 N N . ALA A 1 125 ? 26.388 -1.955 -30.284 1.00 46.53 125 ALA A N 1
ATOM 994 C CA . ALA A 1 125 ? 27.189 -0.754 -30.075 1.00 46.53 125 ALA A CA 1
ATOM 995 C C . ALA A 1 125 ? 28.582 -1.018 -30.657 1.00 46.53 125 ALA A C 1
ATOM 997 O O . ALA A 1 125 ? 29.067 -2.162 -30.485 1.00 46.53 125 ALA A O 1
#

Mean predicted aligned error: 12.64 Å

Sequence (125 aa):
CGYDQSLILFLGDLSSPGPLKRLLKTWTSRYPDAVTDPMYIWDDIITNRCFFLSKIEERLASSGDPSMNVDEDEDSIDRREVHEPKEDVHSMIQSCKFTMKMKMIESAWKQVHSLSVLLCDSPGA

Radius of gyration: 22.1 Å; Cα contacts (8 Å, |Δi|>4): 41; chains: 1; bounding box: 51×39×78 Å

pLDDT: mean 75.56, std 20.55, range [33.94, 97.19]

Secondary structure (DSSP, 8-state):
--HHHHHHHHHHHTTSHHHHHHHHHHHHH-PPPTTTS-HHHHHHHHHHHHHHHHHHHHHHHHH-------------------------HHHHHHHHHHHHHHHHHHHHHHHHHHHHHHHHT----

Solvent-accessible surface area (backbone atoms only — not comparable to full-atom values): 7685 Å² total; per-residue (Å²): 130,72,68,62,58,55,51,53,53,55,51,56,52,44,66,37,68,68,56,32,52,54,51,52,53,52,52,74,72,59,68,78,52,51,81,80,50,58,67,70,59,54,49,51,52,52,50,52,50,45,51,52,49,50,53,48,51,52,50,48,59,72,68,56,69,86,73,81,81,83,80,81,89,77,92,83,82,90,75,91,70,84,68,69,79,78,76,51,63,66,58,53,50,53,52,48,48,51,52,52,53,50,53,50,52,54,25,53,52,48,40,53,51,55,53,52,52,60,63,70,69,55,91,79,131

Organism: Neotoma lepida (NCBI:txid56216)

Foldseek 3Di:
DPPVVVVVVLLVVCLDPPSVVVVLVVLVVDDPDLAPDDLVVLVVSLVVLLVSLVVSVVVNVVVDDVPDPDDDDDDDDDDPPPPPPPCDSVNVSVVSSVVSVVVSVVSVVVNVVVVVVVVVPDPDD